Protein AF-K1S331-F1 (afdb_monomer)

Nearest PDB structures (foldseek):
  5uy8-assembly1_B  TM=1.001E+00  e=4.847E-07  Homo sapiens
  5uz0-assembly2_D  TM=1.000E+00  e=5.916E-07  Homo sapiens
  2iu0-assembly1_A  TM=9.947E-01  e=5.916E-07  Gallus gallus
  1pl0-assembly2_D  TM=9.967E-01  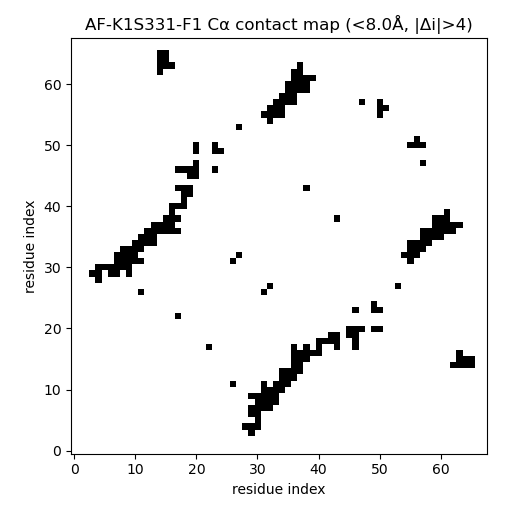e=7.715E-07  Homo sapiens
  1pkx-assembly2_C  TM=9.969E-01  e=1.312E-06  Homo sapiens

Organism: NCBI:txid408170

InterPro domains:
  IPR002695 Bifunctional purine biosynthesis protein PurH-like [PTHR11692] (6-68)
  IPR016193 Cytidine deaminase-like [SSF53927] (2-68)
  IPR024051 AICAR transformylase, duplicated domain superfamily [G3DSA:3.40.140.20] (1-68)

pLDDT: mean 96.37, std 3.12, range [75.44, 98.5]

Mean predicted aligned error: 2.54 Å

Sequence (68 aa):
KAWIAQNKGVSLGSDAFFPFGDNIERAHKSGVEYIAEAGGSIRDDNVIDTCDKYGIAMAFTHVRLFHH

Solvent-accessible surface area (backbone atoms only — not comparable to full-atom values): 3883 Å² total; per-residue (Å²): 112,79,70,56,69,68,42,65,82,32,75,47,78,43,46,46,50,62,75,48,35,64,62,51,59,54,39,46,68,59,18,41,38,35,40,38,26,12,55,86,36,99,36,43,68,54,34,50,54,46,28,60,76,71,67,31,48,74,44,73,66,76,52,70,61,83,78,135

Radius of gyration: 12.13 Å; Cα contacts (8 Å, |Δi|>4): 117; chains: 1; bounding box: 25×27×35 Å

Foldseek 3Di:
DVVQQPAAPDEEEDLADDQALVVVVVCVSRHAQEYEHQDDHPVVVRNVVSNVVSNRHYDHPVHRNDDD

Structure (mmCIF, N/CA/C/O backbone):
data_AF-K1S331-F1
#
_entry.id   AF-K1S331-F1
#
loop_
_atom_site.group_PDB
_atom_site.id
_atom_site.type_symbol
_atom_site.label_atom_id
_atom_site.label_alt_id
_atom_site.label_comp_id
_atom_site.label_asym_id
_atom_site.label_entity_id
_atom_site.label_seq_id
_atom_site.pdbx_PDB_ins_code
_atom_site.Cartn_x
_atom_site.Cartn_y
_atom_site.Cartn_z
_atom_site.occupancy
_atom_site.B_iso_or_equiv
_atom_site.auth_seq_id
_atom_site.auth_comp_id
_atom_site.auth_asym_id
_atom_site.auth_atom_id
_atom_site.pdbx_PDB_model_num
ATOM 1 N N . LYS A 1 1 ? -3.673 5.522 21.797 1.00 75.44 1 LYS A N 1
ATOM 2 C CA . LYS A 1 1 ? -3.833 4.498 20.728 1.00 75.44 1 LYS A CA 1
ATOM 3 C C . LYS A 1 1 ? -5.296 4.286 20.329 1.00 75.44 1 LYS A C 1
ATOM 5 O O . LYS A 1 1 ? -5.553 4.259 19.137 1.00 75.44 1 LYS A O 1
ATOM 10 N N . ALA A 1 2 ? -6.241 4.215 21.278 1.00 90.19 2 ALA A N 1
ATOM 11 C CA . ALA A 1 2 ? -7.667 3.985 20.995 1.00 90.19 2 ALA A CA 1
ATOM 12 C C . ALA A 1 2 ? -8.314 4.984 20.013 1.00 90.19 2 ALA A C 1
ATOM 14 O O . ALA A 1 2 ? -9.204 4.598 19.271 1.00 90.19 2 ALA A O 1
ATOM 15 N N . TRP A 1 3 ? -7.855 6.239 19.984 1.00 93.50 3 TRP A N 1
ATOM 16 C CA . TRP A 1 3 ? -8.349 7.243 19.035 1.00 93.50 3 TRP A CA 1
ATOM 17 C C . TRP A 1 3 ? -7.945 6.947 17.582 1.00 93.50 3 TRP A C 1
ATOM 19 O O . TRP A 1 3 ? -8.793 6.878 16.707 1.00 93.50 3 TRP A O 1
ATOM 29 N N . ILE A 1 4 ? -6.654 6.693 17.328 1.00 91.00 4 ILE A N 1
ATOM 30 C CA . ILE A 1 4 ? -6.130 6.428 15.971 1.00 91.00 4 ILE A CA 1
ATOM 31 C C . ILE A 1 4 ? -6.755 5.164 15.364 1.00 91.00 4 ILE A C 1
ATOM 33 O O . ILE A 1 4 ? -7.018 5.130 14.170 1.00 91.00 4 ILE A O 1
ATOM 37 N N . ALA A 1 5 ? -7.045 4.153 16.188 1.00 91.25 5 ALA A N 1
ATOM 38 C CA . ALA A 1 5 ? -7.677 2.909 15.741 1.00 91.25 5 ALA A CA 1
ATOM 39 C C . ALA A 1 5 ? -9.119 3.086 15.217 1.00 91.25 5 ALA A C 1
ATOM 41 O O . ALA A 1 5 ? -9.673 2.151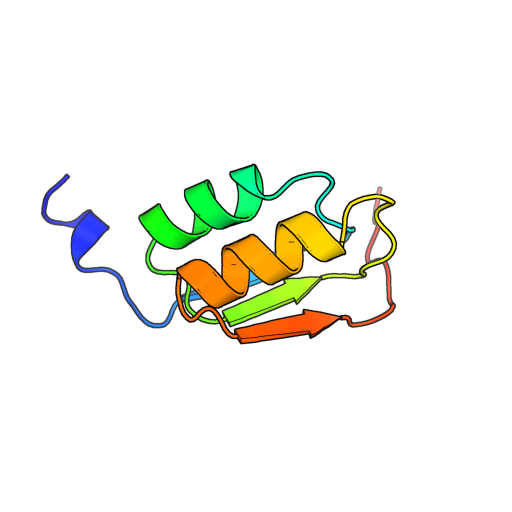 14.650 1.00 91.25 5 ALA A O 1
ATOM 42 N N . GLN A 1 6 ? -9.737 4.255 15.418 1.00 94.62 6 GLN A N 1
ATOM 43 C CA . GLN A 1 6 ? -11.071 4.567 14.894 1.00 94.62 6 GLN A CA 1
ATOM 44 C C . GLN A 1 6 ? -11.031 5.127 13.466 1.00 94.62 6 GLN A C 1
ATOM 46 O O . GLN A 1 6 ? -12.084 5.254 12.847 1.00 94.62 6 GLN A O 1
ATOM 51 N N . ASN A 1 7 ? -9.846 5.465 12.946 1.00 95.81 7 ASN A N 1
ATOM 52 C CA . ASN A 1 7 ? -9.695 6.022 11.607 1.00 95.81 7 ASN A CA 1
ATOM 53 C C . ASN A 1 7 ? -9.984 4.957 10.539 1.00 95.81 7 ASN A C 1
ATOM 55 O O . ASN A 1 7 ? -9.491 3.834 10.653 1.00 95.81 7 ASN A O 1
ATOM 59 N N . LYS A 1 8 ? -10.782 5.301 9.524 1.00 96.44 8 LYS A N 1
ATOM 60 C CA . LYS A 1 8 ? -11.266 4.384 8.476 1.00 96.44 8 LYS A CA 1
ATOM 61 C C . LYS A 1 8 ? -11.422 5.112 7.143 1.00 96.44 8 LYS A C 1
ATOM 63 O O . LYS A 1 8 ? -11.483 6.341 7.129 1.00 96.44 8 LYS A O 1
ATOM 68 N N . GLY A 1 9 ? -11.510 4.361 6.047 1.00 96.75 9 GLY A N 1
ATOM 69 C CA . GLY A 1 9 ? -11.711 4.908 4.703 1.00 96.75 9 GLY A CA 1
ATOM 70 C C . GLY A 1 9 ? -10.550 5.759 4.177 1.00 96.75 9 GLY A C 1
ATOM 71 O O . GLY A 1 9 ? -10.755 6.607 3.309 1.00 96.75 9 GLY A O 1
ATOM 72 N N . VAL A 1 10 ? -9.332 5.588 4.703 1.00 98.19 10 VAL A N 1
ATOM 73 C CA . VAL A 1 10 ? -8.170 6.365 4.250 1.00 98.19 10 VAL A CA 1
ATOM 74 C C . VAL A 1 10 ? -7.678 5.828 2.907 1.00 98.19 10 VAL A C 1
ATOM 76 O O . VAL A 1 10 ? -7.571 4.618 2.707 1.00 98.19 10 VAL A O 1
ATOM 79 N N . SER A 1 11 ? -7.349 6.744 1.998 1.00 98.31 11 SER A N 1
ATOM 80 C CA . SER A 1 11 ? -6.668 6.441 0.737 1.00 98.31 11 SER A CA 1
ATOM 81 C C . SER A 1 11 ? -5.192 6.820 0.827 1.00 98.31 11 SER A C 1
ATOM 83 O O . SER A 1 11 ? -4.854 7.870 1.374 1.00 98.31 11 SER A O 1
ATOM 85 N N . LEU A 1 12 ? -4.318 5.977 0.285 1.00 98.12 12 LEU A N 1
ATOM 86 C CA . LEU A 1 12 ? -2.870 6.166 0.283 1.00 98.12 12 LEU A CA 1
ATOM 87 C C . LEU A 1 12 ? -2.339 6.094 -1.153 1.00 98.12 12 LEU A C 1
ATOM 89 O O . LEU A 1 12 ? -2.609 5.137 -1.872 1.00 98.12 12 LEU A O 1
ATOM 93 N N . GLY A 1 13 ? -1.575 7.104 -1.560 1.00 97.56 13 GLY A N 1
ATOM 94 C CA . GLY A 1 13 ? -0.876 7.128 -2.843 1.00 97.56 13 GLY A CA 1
ATOM 95 C C . GLY A 1 13 ? 0.634 7.084 -2.639 1.00 97.56 13 GLY A C 1
ATOM 96 O O . GLY A 1 13 ? 1.150 7.821 -1.800 1.00 97.56 13 GLY A O 1
ATOM 97 N N . SER A 1 14 ? 1.321 6.244 -3.409 1.00 97.38 14 SER 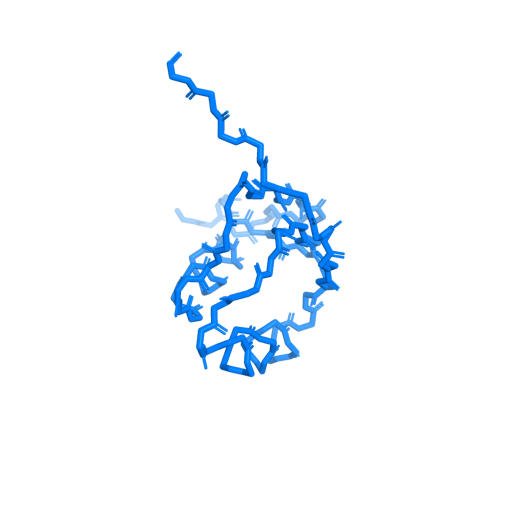A N 1
ATOM 98 C CA . SER A 1 14 ? 2.782 6.189 -3.486 1.00 97.38 14 SER A CA 1
ATOM 99 C C . SER A 1 14 ? 3.251 6.694 -4.846 1.00 97.38 14 SER A C 1
ATOM 101 O O . SER A 1 14 ? 2.693 6.321 -5.880 1.00 97.38 14 SER A O 1
ATOM 103 N N . ASP A 1 15 ? 4.275 7.542 -4.858 1.00 96.50 15 ASP A N 1
ATOM 104 C CA . ASP A 1 15 ? 4.893 8.048 -6.086 1.00 96.50 15 ASP A CA 1
ATOM 105 C C . ASP A 1 15 ? 5.739 6.980 -6.801 1.00 96.50 15 ASP A C 1
ATOM 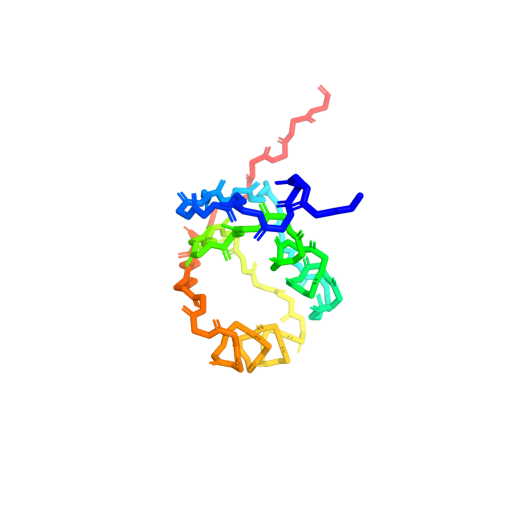107 O O . ASP A 1 15 ? 5.948 7.061 -8.015 1.00 96.50 15 ASP A O 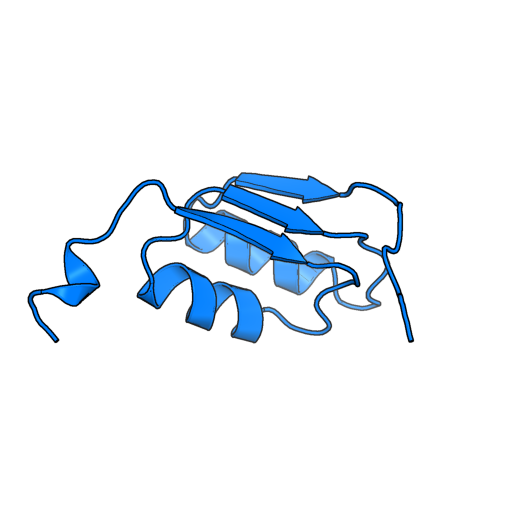1
ATOM 111 N N . ALA A 1 16 ? 6.200 5.974 -6.058 1.00 96.69 16 ALA A N 1
ATOM 112 C CA . ALA A 1 16 ? 6.971 4.828 -6.522 1.00 96.69 16 ALA A CA 1
ATOM 113 C C . ALA A 1 16 ? 6.354 3.502 -6.044 1.00 96.69 16 ALA A C 1
ATOM 115 O O . ALA A 1 16 ? 5.314 3.484 -5.385 1.00 96.69 16 ALA A O 1
ATOM 116 N N . PHE A 1 17 ? 6.986 2.385 -6.399 1.00 96.19 17 PHE A N 1
ATOM 117 C CA . PHE A 1 17 ? 6.539 1.064 -5.965 1.00 96.19 17 PHE A CA 1
ATOM 118 C C . PHE A 1 17 ? 6.874 0.785 -4.489 1.00 96.19 17 PHE A C 1
ATOM 120 O O . PHE A 1 17 ? 7.868 1.296 -3.962 1.00 96.19 17 PHE A O 1
ATOM 127 N N . PHE A 1 18 ? 6.103 -0.085 -3.839 1.00 97.44 18 PHE A N 1
ATOM 128 C CA . PHE A 1 18 ? 6.411 -0.630 -2.524 1.00 97.44 18 PHE A CA 1
ATOM 129 C C . PHE A 1 18 ? 7.343 -1.844 -2.640 1.00 97.44 18 PHE A C 1
ATOM 131 O O . PHE A 1 18 ? 7.040 -2.817 -3.329 1.00 97.44 18 PHE A O 1
ATOM 138 N N . PRO A 1 19 ? 8.498 -1.846 -1.952 1.00 95.19 19 PRO A N 1
ATOM 139 C CA . PRO A 1 19 ? 9.436 -2.961 -2.052 1.00 95.19 19 PRO A CA 1
ATOM 140 C C . PRO A 1 19 ? 8.975 -4.203 -1.271 1.00 95.19 19 PRO A C 1
ATOM 142 O O . PRO A 1 19 ? 9.344 -5.318 -1.641 1.00 95.19 19 PRO A O 1
ATOM 145 N N . PHE A 1 20 ? 8.191 -4.023 -0.198 1.00 96.81 20 PHE A N 1
ATOM 146 C CA . PHE A 1 20 ? 7.739 -5.088 0.704 1.00 96.81 20 PHE A CA 1
ATOM 147 C C . PHE A 1 20 ? 6.362 -4.772 1.317 1.00 96.81 20 PHE A C 1
ATOM 149 O O . PHE A 1 20 ? 5.963 -3.607 1.412 1.00 96.81 20 PHE A O 1
ATOM 156 N N . GLY A 1 21 ? 5.663 -5.812 1.793 1.00 96.31 21 GLY A N 1
ATOM 157 C CA . GLY A 1 21 ? 4.343 -5.699 2.429 1.00 96.31 21 GLY A CA 1
ATOM 158 C C . GLY A 1 21 ? 4.309 -4.962 3.780 1.00 96.31 21 GLY A C 1
ATOM 159 O O . GLY A 1 21 ? 3.234 -4.617 4.266 1.00 96.31 21 GLY A O 1
ATOM 160 N N . ASP A 1 22 ? 5.455 -4.653 4.389 1.00 97.38 22 ASP A N 1
ATOM 161 C CA . ASP A 1 22 ? 5.536 -3.890 5.646 1.00 97.38 22 ASP A CA 1
ATOM 162 C C . ASP A 1 22 ? 4.939 -2.474 5.529 1.00 97.38 22 ASP A C 1
ATOM 164 O O . ASP A 1 22 ? 4.315 -1.972 6.471 1.00 97.38 22 ASP A O 1
ATOM 168 N N . ASN A 1 23 ? 5.050 -1.861 4.350 1.00 97.38 23 ASN A N 1
ATOM 169 C CA . ASN A 1 23 ? 4.398 -0.597 4.010 1.00 97.38 23 ASN A CA 1
ATOM 170 C C . ASN A 1 23 ? 2.873 -0.704 4.145 1.00 97.38 23 ASN A C 1
ATOM 172 O O . ASN A 1 23 ? 2.234 0.174 4.731 1.00 97.38 23 ASN A O 1
ATOM 176 N N . ILE A 1 24 ? 2.300 -1.823 3.692 1.00 97.69 24 ILE A N 1
ATOM 177 C CA . ILE A 1 24 ? 0.865 -2.112 3.770 1.00 97.69 24 ILE A CA 1
ATOM 178 C C . ILE A 1 24 ? 0.450 -2.368 5.221 1.00 97.69 24 ILE A C 1
ATOM 180 O O . ILE A 1 24 ? -0.532 -1.796 5.695 1.00 97.69 24 ILE A O 1
ATOM 184 N N . GLU A 1 25 ? 1.237 -3.135 5.987 1.00 97.81 25 GLU A N 1
ATOM 185 C CA . GLU A 1 25 ? 0.972 -3.343 7.418 1.00 97.81 25 GLU A CA 1
ATOM 186 C C .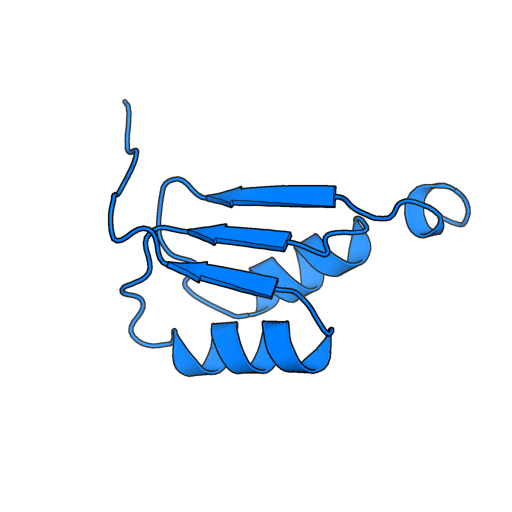 GLU A 1 25 ? 0.982 -2.027 8.204 1.00 97.81 25 GLU A C 1
ATOM 188 O O . GLU A 1 25 ? 0.196 -1.821 9.140 1.00 97.81 25 GLU A O 1
ATOM 193 N N . ARG A 1 26 ? 1.894 -1.117 7.847 1.00 97.56 26 ARG A N 1
ATOM 194 C CA . ARG A 1 26 ? 1.961 0.205 8.459 1.00 97.56 26 ARG A CA 1
ATOM 195 C C . ARG A 1 26 ? 0.767 1.062 8.056 1.00 97.56 26 ARG A C 1
ATOM 197 O O . ARG A 1 26 ? 0.220 1.732 8.936 1.00 97.56 26 ARG A O 1
ATOM 204 N N . ALA A 1 27 ? 0.374 1.044 6.787 1.00 97.31 27 ALA A N 1
ATOM 205 C CA . ALA A 1 27 ? -0.777 1.772 6.260 1.00 97.31 27 ALA A CA 1
ATOM 206 C C . ALA A 1 27 ? -2.089 1.311 6.920 1.00 97.31 27 ALA A C 1
ATOM 208 O O . ALA A 1 27 ? -2.861 2.139 7.408 1.00 97.31 27 ALA A O 1
ATOM 209 N N . HIS A 1 28 ? -2.287 -0.002 7.064 1.00 97.00 28 HIS A N 1
ATOM 210 C CA . HIS A 1 28 ? -3.459 -0.591 7.716 1.00 97.00 28 HIS A CA 1
ATOM 211 C C . HIS A 1 28 ? -3.660 -0.073 9.150 1.00 97.00 28 HIS A C 1
ATOM 213 O O . HIS A 1 28 ? -4.764 0.303 9.541 1.00 97.00 28 HIS A O 1
ATOM 219 N N . LYS A 1 29 ? -2.573 0.071 9.927 1.00 95.94 29 LYS A N 1
ATOM 220 C CA . LYS A 1 29 ? -2.610 0.636 11.296 1.00 95.94 29 LYS A CA 1
ATOM 221 C C . LYS A 1 29 ? -3.095 2.093 11.355 1.00 95.94 29 LYS A C 1
ATOM 223 O O . LYS A 1 29 ? -3.354 2.600 12.446 1.00 95.94 29 LYS A O 1
ATOM 228 N N . SER A 1 30 ? -3.180 2.767 10.211 1.00 96.81 30 SER A N 1
ATOM 229 C CA . SER A 1 30 ? -3.672 4.135 10.057 1.00 96.81 30 SER A CA 1
ATOM 230 C C . SER A 1 30 ? -5.064 4.221 9.414 1.00 96.81 30 SER A C 1
ATOM 232 O O . SER A 1 30 ? -5.522 5.337 9.173 1.00 96.81 30 SER A O 1
ATOM 234 N N . GLY A 1 31 ? -5.752 3.093 9.193 1.00 96.94 31 GLY A N 1
ATOM 235 C CA . GLY A 1 31 ? -7.114 3.067 8.644 1.00 96.94 31 GLY A CA 1
ATOM 236 C C . GLY A 1 31 ? -7.185 3.098 7.118 1.00 96.94 31 GLY A C 1
ATOM 237 O O . GLY A 1 31 ? -8.201 3.521 6.567 1.00 96.94 31 GLY A O 1
ATOM 238 N N . VAL A 1 32 ? -6.095 2.723 6.443 1.00 98.31 32 VAL A N 1
ATOM 239 C CA . VAL A 1 32 ? -6.038 2.661 4.978 1.00 98.31 32 VAL A CA 1
ATOM 240 C C . VAL A 1 32 ? -6.855 1.482 4.467 1.00 98.31 32 VAL A C 1
ATOM 242 O O . VAL A 1 32 ? -6.664 0.355 4.919 1.00 98.31 32 VAL A O 1
ATOM 245 N N . GLU A 1 33 ? -7.742 1.775 3.520 1.00 98.50 33 GLU A N 1
ATOM 246 C CA . GLU A 1 33 ? -8.609 0.816 2.820 1.00 98.50 33 GLU A CA 1
ATOM 247 C C . GLU A 1 33 ? -8.364 0.825 1.301 1.00 98.50 33 GLU A C 1
ATOM 249 O O . GLU A 1 33 ? -8.740 -0.122 0.614 1.00 98.50 33 GLU A O 1
ATOM 254 N N . TYR A 1 34 ? -7.691 1.861 0.782 1.00 98.50 34 TYR A N 1
ATOM 255 C CA . TYR A 1 34 ? -7.424 2.039 -0.647 1.00 98.50 34 TYR A CA 1
ATOM 256 C C . TYR A 1 34 ? -5.974 2.474 -0.878 1.00 98.50 34 TYR A C 1
ATOM 258 O O . TYR A 1 34 ? -5.500 3.414 -0.234 1.00 98.50 34 TYR A O 1
ATOM 266 N N . ILE A 1 35 ? -5.277 1.817 -1.805 1.00 98.50 35 ILE A N 1
ATOM 267 C CA . ILE A 1 35 ? -3.882 2.097 -2.160 1.00 98.50 35 ILE A CA 1
ATOM 268 C C . ILE A 1 35 ? -3.735 2.256 -3.674 1.00 98.50 35 ILE A C 1
ATOM 270 O O . ILE A 1 35 ? -4.252 1.450 -4.445 1.00 98.50 35 ILE A O 1
ATOM 274 N N . ALA A 1 36 ? -2.985 3.273 -4.096 1.00 98.25 36 ALA A N 1
ATOM 275 C CA . ALA A 1 36 ? -2.517 3.427 -5.469 1.00 98.25 36 ALA A CA 1
ATOM 276 C C . ALA A 1 36 ? -0.993 3.587 -5.497 1.00 98.25 36 ALA A C 1
ATOM 278 O O . ALA A 1 36 ? -0.439 4.419 -4.776 1.00 98.25 36 ALA A O 1
ATOM 279 N N . GLU A 1 37 ? -0.312 2.814 -6.337 1.00 98.00 37 GLU A N 1
ATOM 280 C CA . GLU A 1 37 ? 1.144 2.876 -6.491 1.00 98.00 37 GLU A CA 1
ATOM 281 C C . GLU A 1 37 ? 1.577 2.604 -7.936 1.00 98.00 37 GLU A C 1
ATOM 283 O O . GLU A 1 37 ? 0.786 2.136 -8.753 1.00 98.00 37 GLU A O 1
ATOM 288 N N . ALA A 1 38 ? 2.842 2.868 -8.264 1.00 96.94 38 ALA A N 1
ATOM 289 C CA . ALA A 1 38 ? 3.355 2.649 -9.617 1.00 96.94 38 ALA A CA 1
ATOM 290 C C . ALA A 1 38 ? 3.405 1.159 -10.021 1.00 96.94 38 ALA A C 1
ATOM 292 O O . ALA A 1 38 ? 3.213 0.850 -11.201 1.00 96.94 38 ALA A O 1
ATOM 293 N N . GLY A 1 39 ? 3.646 0.257 -9.060 1.00 93.44 39 GLY A N 1
ATOM 294 C CA . GLY A 1 39 ? 3.973 -1.152 -9.307 1.00 93.44 39 GLY A CA 1
ATOM 295 C C . GLY A 1 39 ? 5.361 -1.342 -9.935 1.00 93.44 39 GLY A C 1
ATOM 296 O O . GLY A 1 39 ? 6.037 -0.377 -10.312 1.00 93.44 39 GLY A O 1
ATOM 297 N N . GLY A 1 40 ? 5.800 -2.595 -10.058 1.00 94.12 40 GLY A N 1
ATOM 298 C CA . GLY A 1 40 ? 7.095 -2.960 -10.638 1.00 94.12 40 GLY A CA 1
ATOM 299 C C . GLY A 1 40 ? 8.150 -3.395 -9.620 1.00 94.12 40 GLY A C 1
ATOM 300 O O . GLY A 1 40 ? 9.337 -3.431 -9.959 1.00 94.12 40 GLY A O 1
ATOM 301 N N . SER A 1 41 ? 7.753 -3.730 -8.389 1.00 94.00 41 SER A N 1
ATOM 302 C CA . SER A 1 41 ? 8.643 -4.418 -7.454 1.00 94.00 41 SER A CA 1
ATOM 303 C C . SER A 1 41 ? 8.839 -5.869 -7.890 1.00 94.00 41 SER A C 1
ATOM 305 O O . SER A 1 41 ? 7.929 -6.526 -8.385 1.00 94.00 41 SER A O 1
ATOM 307 N N . ILE A 1 42 ? 10.013 -6.439 -7.604 1.00 95.56 42 ILE A N 1
ATOM 308 C CA . ILE A 1 42 ? 10.240 -7.892 -7.741 1.00 95.56 42 ILE A CA 1
ATOM 309 C C . ILE A 1 42 ? 9.299 -8.683 -6.811 1.00 95.56 42 ILE A C 1
ATOM 311 O O . ILE A 1 42 ? 9.074 -9.872 -7.012 1.00 95.56 42 ILE A O 1
ATOM 315 N N . ARG A 1 43 ? 8.775 -8.032 -5.766 1.00 95.12 43 ARG A N 1
ATOM 316 C CA . ARG A 1 43 ? 7.940 -8.637 -4.725 1.00 95.12 43 ARG A CA 1
ATOM 317 C C . ARG A 1 43 ? 6.508 -8.102 -4.724 1.00 95.12 43 ARG A C 1
ATOM 319 O O . ARG A 1 43 ? 5.883 -8.118 -3.667 1.00 95.12 43 ARG A O 1
ATOM 326 N N . ASP A 1 44 ? 5.997 -7.648 -5.869 1.00 95.88 44 ASP A N 1
ATOM 327 C CA . ASP A 1 44 ? 4.608 -7.177 -5.974 1.00 95.88 44 ASP A CA 1
ATOM 328 C C . ASP A 1 44 ? 3.616 -8.243 -5.470 1.00 95.88 44 ASP A C 1
ATOM 330 O O . ASP A 1 44 ? 2.711 -7.903 -4.717 1.00 95.88 44 ASP A O 1
ATOM 334 N N . ASP A 1 45 ? 3.851 -9.535 -5.736 1.00 97.44 45 ASP A N 1
ATOM 335 C CA . ASP A 1 45 ? 3.017 -10.634 -5.212 1.00 97.44 45 ASP A CA 1
ATOM 336 C C . ASP A 1 45 ? 2.874 -10.584 -3.680 1.00 97.44 45 ASP A C 1
ATOM 338 O O . ASP A 1 45 ? 1.778 -10.689 -3.139 1.00 97.44 45 ASP A O 1
ATOM 342 N N . ASN A 1 46 ? 3.974 -10.334 -2.957 1.00 97.25 46 ASN A N 1
ATOM 343 C CA . ASN A 1 46 ? 3.935 -10.228 -1.497 1.00 97.25 46 ASN A CA 1
ATOM 344 C C . ASN A 1 46 ? 3.159 -8.989 -1.021 1.00 97.25 46 ASN A C 1
ATOM 346 O O . ASN A 1 46 ? 2.528 -9.017 0.038 1.00 97.25 46 ASN A O 1
ATOM 350 N N . VAL A 1 47 ? 3.236 -7.894 -1.774 1.00 97.44 47 VAL A N 1
ATOM 351 C CA . VAL A 1 47 ? 2.526 -6.649 -1.473 1.00 97.44 47 VAL A CA 1
ATOM 352 C C . VAL A 1 47 ? 1.021 -6.828 -1.708 1.00 97.44 47 VAL A C 1
ATOM 354 O O . VAL A 1 47 ? 0.229 -6.453 -0.839 1.00 97.44 47 VAL A O 1
ATOM 357 N N . ILE A 1 48 ? 0.640 -7.472 -2.815 1.00 98.06 48 ILE A N 1
ATOM 358 C CA . ILE A 1 48 ? -0.744 -7.820 -3.167 1.00 98.06 48 ILE A CA 1
ATOM 359 C C . ILE A 1 48 ? -1.337 -8.761 -2.116 1.00 98.06 48 ILE A C 1
ATOM 361 O O . ILE A 1 48 ? -2.361 -8.428 -1.524 1.00 98.06 48 ILE A O 1
ATOM 365 N N . ASP A 1 49 ? -0.641 -9.852 -1.776 1.00 98.38 49 ASP A N 1
ATOM 366 C CA . ASP A 1 49 ? -1.071 -10.795 -0.734 1.00 98.38 49 ASP A CA 1
ATOM 367 C C . ASP A 1 49 ? -1.321 -10.086 0.608 1.00 98.38 49 ASP A C 1
ATOM 369 O O . ASP A 1 49 ? -2.246 -10.412 1.359 1.00 98.38 49 ASP A O 1
ATOM 373 N N . THR A 1 50 ? -0.488 -9.091 0.932 1.00 98.00 50 THR A N 1
ATOM 374 C CA . THR A 1 50 ? -0.646 -8.309 2.161 1.00 98.00 50 THR A CA 1
ATOM 375 C C . THR A 1 50 ? -1.862 -7.383 2.086 1.00 98.00 50 THR A C 1
ATOM 377 O O . THR A 1 50 ? -2.546 -7.211 3.095 1.00 98.00 50 THR A O 1
ATOM 380 N N . CYS A 1 51 ? -2.174 -6.813 0.921 1.00 98.00 51 CYS A N 1
ATOM 381 C CA . CYS A 1 51 ? -3.400 -6.037 0.725 1.00 98.00 51 CYS A CA 1
ATOM 382 C C . CYS A 1 51 ? -4.644 -6.919 0.858 1.00 98.00 51 CYS A C 1
ATOM 384 O O . CYS A 1 51 ? -5.543 -6.579 1.632 1.00 98.00 51 CYS A O 1
ATOM 386 N N . ASP A 1 52 ? -4.648 -8.084 0.210 1.00 98.31 52 ASP A N 1
ATOM 387 C CA . ASP A 1 52 ? -5.746 -9.052 0.259 1.00 98.31 52 ASP A CA 1
ATOM 388 C C . ASP A 1 52 ? -6.004 -9.541 1.688 1.00 98.31 52 ASP A C 1
ATOM 390 O O . ASP A 1 52 ? -7.149 -9.575 2.147 1.00 98.31 52 ASP A O 1
ATOM 394 N N . LYS A 1 53 ? -4.939 -9.817 2.454 1.00 98.31 53 LYS A N 1
ATOM 395 C CA . LYS A 1 53 ? -5.019 -10.177 3.880 1.00 98.31 53 LYS A CA 1
ATOM 396 C C . LYS A 1 53 ? -5.794 -9.151 4.715 1.00 98.31 53 LYS A C 1
ATOM 398 O O . LYS A 1 53 ? -6.456 -9.537 5.681 1.00 98.31 53 LYS A O 1
ATOM 403 N N . TYR A 1 54 ? -5.690 -7.863 4.390 1.00 97.69 54 TYR A N 1
ATOM 404 C CA . TYR A 1 54 ? -6.355 -6.779 5.121 1.00 97.69 54 TYR A CA 1
ATOM 405 C C . TYR A 1 54 ? -7.615 -6.249 4.426 1.00 97.69 54 TYR A C 1
ATOM 407 O O . TYR A 1 54 ? -8.244 -5.334 4.959 1.00 97.69 54 TYR A O 1
ATOM 415 N N . GLY A 1 55 ? -7.998 -6.811 3.274 1.00 97.69 55 GLY A N 1
ATOM 416 C CA . GLY A 1 55 ? -9.120 -6.325 2.470 1.00 97.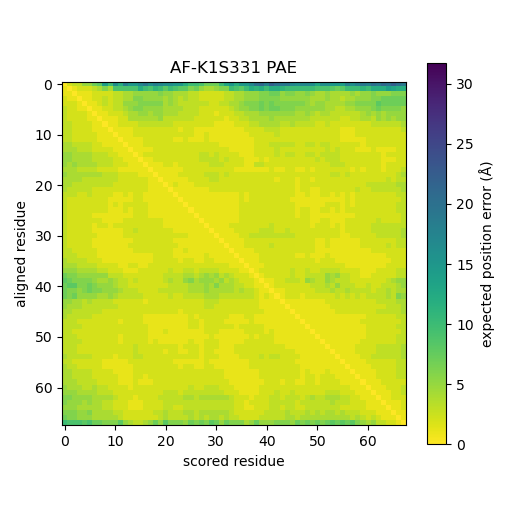69 55 GLY A CA 1
ATOM 417 C C . GLY A 1 55 ? -8.902 -4.913 1.920 1.00 97.69 55 GLY A C 1
ATOM 418 O O . GLY A 1 55 ? -9.859 -4.150 1.802 1.00 97.69 55 GLY A O 1
ATOM 419 N N . ILE A 1 56 ? -7.651 -4.543 1.640 1.00 98.44 56 ILE A N 1
ATOM 420 C CA . ILE A 1 56 ? -7.286 -3.240 1.080 1.00 98.44 56 ILE A CA 1
ATOM 421 C C . ILE A 1 56 ? -7.368 -3.327 -0.441 1.00 98.44 56 ILE A C 1
ATOM 423 O O . ILE A 1 56 ? -6.711 -4.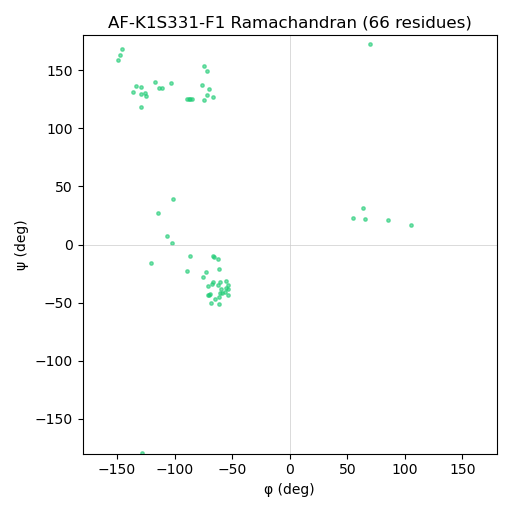165 -1.053 1.00 98.44 56 ILE A O 1
ATOM 427 N N . ALA A 1 57 ? -8.134 -2.435 -1.064 1.00 98.44 57 ALA A N 1
ATOM 428 C CA . ALA A 1 57 ? -8.161 -2.333 -2.515 1.00 98.44 57 ALA A CA 1
ATOM 429 C C . ALA A 1 57 ? -6.871 -1.667 -3.014 1.00 98.44 57 ALA A C 1
ATOM 431 O O . ALA A 1 57 ? -6.549 -0.553 -2.601 1.00 98.44 57 ALA A O 1
ATOM 432 N N . MET A 1 58 ? -6.149 -2.328 -3.917 1.00 98.06 58 MET A N 1
ATOM 433 C CA . MET A 1 58 ? -4.906 -1.826 -4.504 1.00 98.06 58 MET A CA 1
ATOM 434 C C . MET A 1 58 ? -5.047 -1.619 -6.014 1.00 98.06 58 MET A C 1
ATOM 436 O O . MET A 1 58 ? -5.650 -2.438 -6.706 1.00 98.06 58 MET A O 1
ATOM 440 N N . ALA A 1 59 ? -4.468 -0.533 -6.527 1.00 98.00 59 ALA A N 1
ATOM 441 C CA . ALA A 1 59 ? -4.393 -0.236 -7.953 1.00 98.00 59 ALA A CA 1
ATOM 442 C C . ALA A 1 59 ? -2.958 0.103 -8.381 1.00 98.00 59 ALA A C 1
ATOM 444 O O . ALA A 1 59 ? -2.322 0.993 -7.810 1.00 98.00 59 ALA A O 1
ATOM 445 N N . PHE A 1 60 ? -2.480 -0.556 -9.439 1.00 97.94 60 PHE A N 1
ATOM 446 C CA . PHE A 1 60 ? -1.239 -0.179 -10.112 1.00 97.94 60 PHE A CA 1
ATOM 447 C C . PHE A 1 60 ? -1.502 0.889 -11.171 1.00 97.94 60 PHE A C 1
ATOM 449 O O . PHE A 1 60 ? -2.340 0.719 -12.056 1.00 97.94 60 PHE A O 1
ATOM 456 N N . THR A 1 61 ? -0.784 2.006 -11.078 1.00 97.06 61 THR A N 1
ATOM 457 C CA . THR A 1 61 ? -0.918 3.145 -11.995 1.00 97.06 61 THR A CA 1
ATOM 458 C C . THR A 1 61 ? -0.003 3.028 -13.207 1.00 97.06 61 THR A C 1
ATOM 460 O O . THR A 1 61 ? -0.266 3.667 -14.222 1.00 97.06 61 THR A O 1
ATOM 463 N N . HIS A 1 62 ? 1.086 2.255 -13.103 1.00 96.62 62 HIS A N 1
ATOM 464 C CA . HIS A 1 62 ? 2.176 2.206 -14.082 1.00 96.62 62 HIS A CA 1
ATOM 465 C C . HIS A 1 62 ? 2.799 3.581 -14.394 1.00 96.62 62 HIS A C 1
ATOM 467 O O . HIS A 1 62 ? 3.426 3.771 -15.438 1.00 96.62 62 HIS A O 1
ATOM 473 N N . VAL A 1 63 ? 2.658 4.547 -13.478 1.00 96.69 63 VAL A N 1
ATOM 474 C CA . VAL A 1 63 ? 3.211 5.900 -13.595 1.00 96.69 63 VAL A CA 1
ATOM 475 C C . VAL A 1 63 ? 3.982 6.231 -12.322 1.00 96.69 63 VAL A C 1
ATOM 477 O O . VAL A 1 63 ? 3.406 6.303 -11.240 1.00 96.69 63 VAL A O 1
ATOM 480 N N . ARG A 1 64 ? 5.291 6.474 -12.459 1.00 97.00 64 ARG A N 1
ATOM 481 C CA . ARG A 1 64 ? 6.148 6.929 -11.357 1.00 97.00 64 ARG A CA 1
ATOM 482 C C . ARG A 1 64 ? 6.145 8.456 -11.281 1.00 97.00 64 ARG A C 1
ATOM 484 O O . ARG A 1 64 ? 6.489 9.111 -12.263 1.00 97.00 64 ARG A O 1
ATOM 491 N N . LEU A 1 65 ? 5.821 9.013 -10.116 1.00 96.56 65 LEU A N 1
ATOM 492 C CA . LEU A 1 65 ? 5.665 10.457 -9.878 1.00 96.56 65 LEU A CA 1
ATOM 493 C C . LEU A 1 65 ? 6.883 11.081 -9.178 1.00 96.56 65 LEU A C 1
A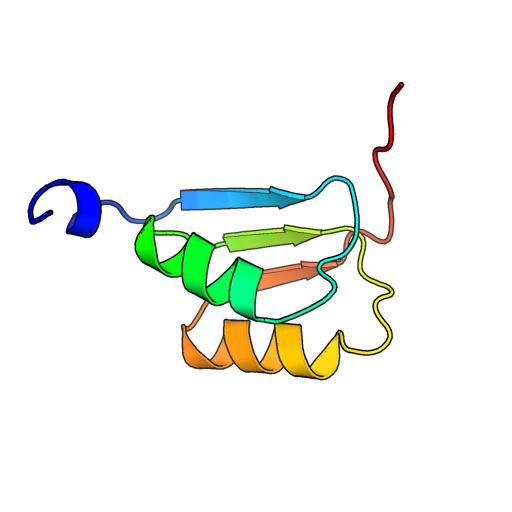TOM 495 O O . LEU A 1 65 ? 6.748 11.943 -8.315 1.00 96.56 65 LEU A O 1
ATOM 499 N N . PHE A 1 66 ? 8.084 10.645 -9.555 1.00 95.88 66 PHE A N 1
ATOM 500 C CA . PHE A 1 66 ? 9.318 11.143 -8.955 1.00 95.88 66 PHE A CA 1
ATOM 501 C C . PHE A 1 66 ? 9.555 12.622 -9.303 1.00 95.88 66 PHE A C 1
ATOM 503 O O . PHE A 1 66 ? 9.591 12.996 -10.478 1.00 95.88 66 PHE A O 1
ATOM 510 N N . HIS A 1 67 ? 9.764 13.445 -8.281 1.00 94.75 67 HIS A N 1
ATOM 511 C CA . HIS A 1 67 ? 10.105 14.861 -8.385 1.00 94.75 67 HIS A CA 1
ATOM 512 C C . HIS A 1 67 ? 11.276 15.156 -7.440 1.00 94.75 67 HIS A C 1
ATOM 514 O O . HIS A 1 67 ? 11.286 14.643 -6.322 1.00 94.75 67 HIS A O 1
ATOM 520 N N . HIS A 1 68 ? 12.264 15.925 -7.907 1.00 94.62 68 HIS A N 1
ATOM 521 C CA . HIS A 1 68 ? 13.465 16.264 -7.132 1.00 94.62 68 HIS A CA 1
ATOM 522 C C . HIS A 1 68 ? 13.253 17.507 -6.272 1.00 94.62 68 HIS A C 1
ATOM 524 O O . HIS A 1 68 ? 12.572 18.434 -6.765 1.00 94.62 68 HIS A O 1
#

Secondary structure (DSSP, 8-state):
-TTGGG--SEEEE-SS--SSTHHHHHHHTTTEEEEEE----TTHHHHHHHHHHHT-EEEE--------